Protein AF-A0A7X1KWW2-F1 (afdb_monomer_lite)

Sequence (67 aa):
MNDKTLGQPLTNDSESTATPITWDELVKIVQVGDIVRRSNRNSQITGKEFKEDAQGLFNIMLISREV

Secondary structure (DSSP, 8-state):
-----SS---------------HHHHHHH--TT-EEEETTEEEEEEEEEEEE-TTS-EEEEEEEEE-

Radius of gyration: 18.77 Å; chains: 1; bounding box: 29×43×55 Å

Structure (mmCIF, N/CA/C/O backbone):
data_AF-A0A7X1KWW2-F1
#
_entry.id   AF-A0A7X1KWW2-F1
#
loop_
_atom_site.group_PDB
_atom_site.id
_atom_site.type_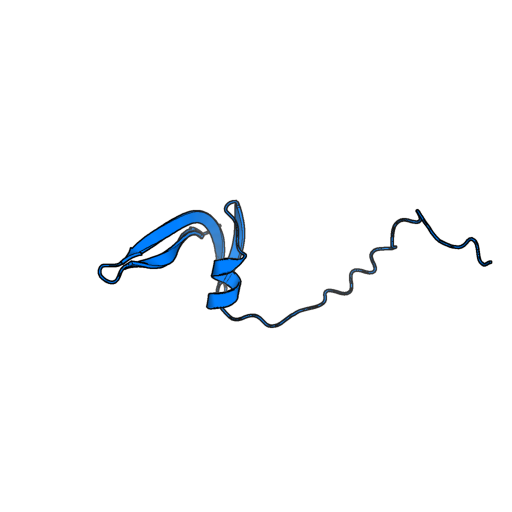symbol
_atom_site.label_atom_id
_atom_site.label_alt_id
_atom_site.label_comp_id
_atom_site.label_asym_id
_atom_site.label_entity_id
_atom_site.label_seq_id
_atom_site.pdbx_PDB_ins_code
_atom_site.Cartn_x
_atom_site.Cartn_y
_atom_site.Cartn_z
_atom_site.occupancy
_atom_site.B_iso_or_equiv
_atom_site.auth_seq_id
_atom_site.auth_comp_id
_atom_site.auth_asym_id
_atom_site.auth_atom_id
_atom_site.pdbx_PDB_model_num
ATOM 1 N N . MET A 1 1 ? 0.772 30.976 -36.905 1.00 35.91 1 MET A N 1
ATOM 2 C CA . MET A 1 1 ? 0.117 29.753 -36.400 1.00 35.91 1 MET A CA 1
ATOM 3 C C . MET A 1 1 ? 1.029 28.600 -36.774 1.00 35.91 1 MET A C 1
ATOM 5 O O . MET A 1 1 ? 1.278 28.427 -37.957 1.00 35.91 1 MET A O 1
ATOM 9 N N . ASN A 1 2 ? 1.654 27.947 -35.792 1.00 43.59 2 ASN A N 1
ATOM 10 C CA . ASN A 1 2 ? 2.538 26.803 -36.028 1.00 43.59 2 ASN A CA 1
ATOM 11 C C . ASN A 1 2 ? 1.718 25.524 -35.828 1.00 43.59 2 ASN A C 1
ATOM 13 O O . ASN A 1 2 ? 1.474 25.129 -34.692 1.00 43.59 2 ASN A O 1
ATOM 17 N N . ASP A 1 3 ? 1.319 24.888 -36.929 1.00 49.88 3 ASP A N 1
ATOM 18 C CA . ASP A 1 3 ? 0.600 23.604 -36.974 1.00 49.88 3 ASP A CA 1
ATOM 19 C C . ASP A 1 3 ? 1.539 22.403 -36.751 1.00 49.88 3 ASP A C 1
ATOM 21 O O . ASP A 1 3 ? 1.597 21.444 -37.518 1.00 49.88 3 ASP A O 1
ATOM 25 N N . LYS A 1 4 ? 2.330 22.467 -35.684 1.00 53.56 4 LYS A N 1
ATOM 26 C CA . LYS A 1 4 ? 3.127 21.360 -35.147 1.00 53.56 4 LYS A CA 1
ATOM 27 C C . LYS A 1 4 ? 2.788 21.370 -33.658 1.00 53.56 4 LYS A C 1
ATOM 29 O O . LYS A 1 4 ? 3.155 22.319 -32.986 1.00 53.56 4 LYS A O 1
ATOM 34 N N . THR A 1 5 ? 1.987 20.489 -33.076 1.00 53.97 5 THR A N 1
ATOM 35 C CA . THR A 1 5 ? 2.096 19.028 -33.068 1.00 53.97 5 THR A CA 1
ATOM 36 C C . THR A 1 5 ? 0.935 18.494 -32.211 1.00 53.97 5 THR A C 1
ATOM 38 O O . THR A 1 5 ? 1.114 18.186 -31.034 1.00 53.97 5 THR A O 1
ATOM 41 N N . LEU A 1 6 ? -0.285 18.424 -32.741 1.00 50.41 6 LEU A N 1
ATOM 42 C CA . LEU A 1 6 ? -1.371 17.698 -32.071 1.00 50.41 6 LEU A CA 1
ATOM 43 C C . LEU A 1 6 ? -1.492 16.332 -32.749 1.00 50.41 6 LEU A C 1
ATOM 45 O O . LEU A 1 6 ? -1.908 16.255 -33.900 1.00 50.41 6 LEU A O 1
ATOM 49 N N . GLY A 1 7 ? -1.069 15.267 -32.060 1.00 57.16 7 GLY A N 1
ATOM 50 C CA . GLY A 1 7 ? -1.234 13.885 -32.534 1.00 57.16 7 GLY A CA 1
ATOM 51 C C . GLY A 1 7 ? 0.039 13.131 -32.934 1.00 57.16 7 GLY A C 1
ATOM 52 O O . GLY A 1 7 ? -0.067 12.015 -33.433 1.00 57.16 7 GLY A O 1
ATOM 53 N N . GLN A 1 8 ? 1.236 13.675 -32.703 1.00 58.56 8 GLN A N 1
ATOM 54 C CA . GLN A 1 8 ? 2.439 12.836 -32.718 1.00 58.56 8 GLN A CA 1
ATOM 55 C C . GLN A 1 8 ? 2.497 12.052 -31.398 1.00 58.56 8 GLN A C 1
ATOM 57 O O . GLN A 1 8 ? 2.306 12.669 -30.346 1.00 58.56 8 GLN A O 1
ATOM 62 N N . PRO A 1 9 ? 2.737 10.724 -31.412 1.00 54.84 9 PRO A N 1
ATOM 63 C CA . PRO A 1 9 ? 3.098 10.013 -30.197 1.00 54.84 9 PRO A CA 1
ATOM 64 C C . PRO A 1 9 ? 4.286 10.751 -29.601 1.00 54.84 9 PRO A C 1
ATOM 66 O O . PRO A 1 9 ? 5.273 10.978 -30.303 1.00 54.84 9 PRO A O 1
ATOM 69 N N . LEU A 1 10 ? 4.178 11.163 -28.340 1.00 60.53 10 LEU A N 1
ATOM 70 C CA . LEU A 1 10 ? 5.350 11.595 -27.597 1.00 60.53 10 LEU A CA 1
ATOM 71 C C . LEU A 1 10 ? 6.351 10.445 -27.735 1.00 60.53 10 LEU A C 1
ATOM 73 O O . LEU A 1 10 ? 6.046 9.321 -27.328 1.00 60.53 10 LEU A O 1
ATOM 77 N N . THR A 1 11 ? 7.483 10.679 -28.405 1.00 55.38 11 THR A N 1
ATOM 78 C CA . THR A 1 11 ? 8.629 9.778 -28.312 1.00 55.38 11 THR A CA 1
ATOM 79 C C . THR A 1 11 ? 8.935 9.734 -26.834 1.00 55.38 11 THR A C 1
ATOM 81 O O . THR A 1 11 ? 9.373 10.726 -26.260 1.00 55.38 11 THR A O 1
ATOM 84 N N . ASN A 1 12 ? 8.512 8.642 -26.206 1.00 55.50 12 ASN A N 1
ATOM 85 C CA . ASN A 1 12 ? 8.562 8.450 -24.773 1.00 55.50 12 ASN A CA 1
ATOM 86 C C . ASN A 1 12 ? 10.033 8.185 -24.449 1.00 55.50 12 ASN A C 1
ATOM 88 O O . ASN A 1 12 ? 10.439 7.038 -24.251 1.00 55.50 12 ASN A O 1
ATOM 92 N N . ASP A 1 13 ? 10.848 9.240 -24.514 1.00 54.44 13 ASP A N 1
ATOM 93 C CA . ASP A 1 13 ? 12.186 9.248 -23.959 1.00 54.44 13 ASP A CA 1
ATOM 94 C C . ASP A 1 13 ? 11.988 8.828 -22.510 1.00 54.44 13 ASP A C 1
ATOM 96 O O . ASP A 1 13 ? 11.366 9.527 -21.710 1.00 54.44 13 ASP A O 1
ATOM 100 N N . SER A 1 14 ? 12.372 7.583 -22.232 1.00 57.88 14 SER A N 1
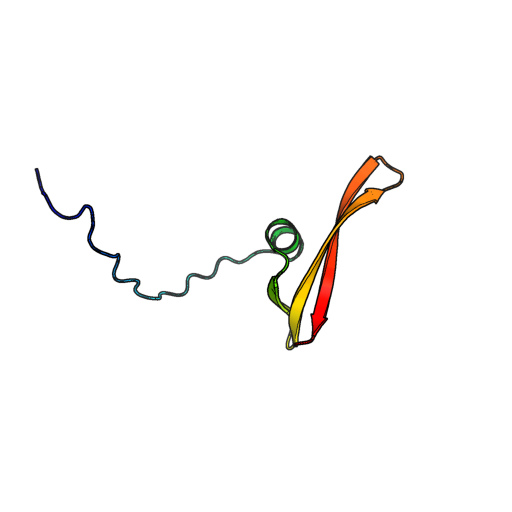ATOM 101 C CA . SER A 1 14 ? 12.138 6.900 -20.964 1.00 57.88 14 SER A CA 1
ATOM 102 C C . SER A 1 14 ? 13.110 7.433 -19.921 1.00 57.88 14 SER A C 1
ATOM 104 O O . SER A 1 14 ? 13.874 6.689 -19.308 1.00 57.88 14 SER A O 1
ATOM 106 N N . GLU A 1 15 ? 13.105 8.748 -19.735 1.00 65.12 15 GLU A N 1
ATOM 107 C CA . GLU A 1 15 ? 13.677 9.376 -18.568 1.00 65.12 15 GLU A CA 1
ATOM 108 C C . GLU A 1 15 ? 12.807 8.952 -17.391 1.00 65.12 15 GLU A C 1
ATOM 110 O O . GLU A 1 15 ? 11.717 9.469 -17.142 1.00 65.12 15 GLU A O 1
ATOM 115 N N . SER A 1 16 ? 13.273 7.914 -16.699 1.00 67.88 16 SER A N 1
ATOM 116 C CA . SER A 1 16 ? 12.698 7.487 -15.435 1.00 67.88 16 SER A CA 1
ATOM 117 C C . SER A 1 16 ? 12.811 8.649 -14.455 1.00 67.88 16 SER A C 1
ATOM 119 O O . SER A 1 16 ? 13.858 8.873 -13.850 1.00 67.88 16 SER A O 1
ATOM 121 N N . THR A 1 17 ? 11.724 9.388 -14.286 1.00 72.19 17 THR A N 1
ATOM 122 C CA . THR A 1 17 ? 11.610 10.396 -13.241 1.00 72.19 17 THR A CA 1
ATOM 123 C C . THR A 1 17 ? 11.217 9.701 -11.943 1.00 72.19 17 THR A C 1
ATOM 125 O O . THR A 1 17 ? 10.286 8.899 -11.896 1.00 72.19 17 THR A O 1
ATOM 128 N N . ALA A 1 18 ? 11.974 9.959 -10.879 1.00 80.88 18 ALA A N 1
ATOM 129 C CA . ALA A 1 18 ? 11.706 9.410 -9.558 1.00 80.88 18 ALA A CA 1
ATOM 130 C C . ALA A 1 18 ? 11.188 10.526 -8.652 1.00 80.88 18 ALA A C 1
ATOM 132 O O . ALA A 1 18 ? 11.889 11.506 -8.399 1.00 80.88 18 ALA A O 1
ATOM 133 N N . THR A 1 19 ? 9.970 10.371 -8.143 1.00 86.69 19 THR A N 1
ATOM 134 C CA . THR A 1 19 ? 9.436 11.234 -7.089 1.00 86.69 19 THR A CA 1
ATOM 135 C C . THR A 1 19 ? 9.555 10.497 -5.759 1.00 86.69 19 THR A C 1
ATOM 137 O O . THR A 1 19 ? 8.999 9.403 -5.631 1.00 86.69 19 THR A O 1
ATOM 140 N N . PRO A 1 20 ? 10.282 11.040 -4.768 1.00 89.19 20 PRO A N 1
ATOM 141 C CA . PRO A 1 20 ? 10.332 10.423 -3.453 1.00 89.19 20 PRO A CA 1
ATOM 142 C C . PRO A 1 20 ? 8.946 10.505 -2.806 1.00 89.19 20 PRO A C 1
ATOM 144 O O . PRO A 1 20 ? 8.376 11.588 -2.705 1.00 89.19 20 PRO A O 1
ATOM 147 N N . ILE A 1 21 ? 8.420 9.363 -2.365 1.00 92.00 21 ILE A N 1
ATOM 148 C CA . ILE A 1 21 ? 7.179 9.272 -1.590 1.00 92.00 21 ILE A CA 1
ATOM 149 C C . ILE A 1 21 ? 7.405 8.415 -0.348 1.00 92.00 21 ILE A C 1
ATOM 151 O O . ILE A 1 21 ? 8.228 7.496 -0.336 1.00 92.00 21 ILE A O 1
ATOM 155 N N . THR A 1 22 ? 6.666 8.718 0.708 1.00 92.00 22 THR A N 1
ATOM 156 C CA . THR A 1 22 ? 6.637 7.937 1.943 1.00 92.00 22 THR A CA 1
ATOM 157 C C . THR A 1 22 ? 5.792 6.673 1.782 1.00 92.00 22 THR A C 1
ATOM 159 O O . THR A 1 22 ? 4.995 6.530 0.851 1.00 92.00 22 THR A O 1
ATOM 162 N N . TRP A 1 23 ? 5.933 5.739 2.726 1.00 87.44 23 TRP A N 1
ATOM 163 C CA . TRP A 1 23 ? 5.076 4.554 2.771 1.00 87.44 23 TRP A CA 1
ATOM 164 C C . TRP A 1 23 ? 3.593 4.923 2.929 1.00 87.44 23 TRP A C 1
ATOM 166 O O . TRP A 1 23 ? 2.746 4.342 2.257 1.00 87.44 23 TRP A O 1
ATOM 176 N N . ASP A 1 24 ? 3.278 5.923 3.753 1.00 91.25 24 ASP A N 1
ATOM 177 C CA . ASP A 1 24 ? 1.896 6.353 3.996 1.00 91.25 24 ASP A CA 1
ATOM 178 C C . ASP A 1 24 ? 1.247 6.957 2.746 1.00 91.25 24 ASP A C 1
ATOM 180 O O . ASP A 1 24 ? 0.047 6.795 2.518 1.00 91.25 24 ASP A O 1
ATOM 184 N N . GLU A 1 25 ? 2.030 7.635 1.908 1.00 93.44 25 GLU A N 1
ATOM 185 C CA . GLU A 1 25 ? 1.580 8.106 0.597 1.00 93.44 25 GLU A CA 1
ATOM 186 C C . GLU A 1 25 ? 1.397 6.941 -0.377 1.00 93.44 25 GLU A C 1
ATOM 188 O O . GLU A 1 25 ? 0.361 6.859 -1.041 1.00 93.44 25 GLU A O 1
ATOM 193 N N . LEU A 1 26 ? 2.342 5.995 -0.407 1.00 91.44 26 LEU A N 1
ATOM 194 C CA . LEU A 1 26 ? 2.257 4.803 -1.252 1.00 91.44 26 LEU A CA 1
ATOM 195 C C . LEU A 1 26 ? 0.988 3.986 -0.957 1.00 91.44 26 LEU A C 1
ATOM 197 O O . LEU A 1 26 ? 0.283 3.583 -1.882 1.00 91.44 26 LEU A O 1
ATOM 201 N N . VAL A 1 27 ? 0.659 3.774 0.320 1.00 93.00 27 VAL A N 1
ATOM 202 C CA . VAL A 1 27 ? -0.525 3.002 0.742 1.00 93.00 27 VAL A CA 1
ATOM 203 C C . VAL A 1 27 ? -1.829 3.606 0.206 1.00 93.00 27 VAL A C 1
ATOM 205 O O . VAL A 1 27 ? -2.775 2.877 -0.118 1.00 93.00 27 VAL A O 1
ATOM 208 N N . LYS A 1 28 ? -1.889 4.933 0.059 1.00 93.44 28 LYS A N 1
ATOM 209 C CA . LYS A 1 28 ? -3.068 5.626 -0.476 1.00 93.44 28 LYS A CA 1
ATOM 210 C C . LYS A 1 28 ? -3.255 5.339 -1.966 1.00 93.44 28 LYS A C 1
ATOM 212 O O . LYS A 1 28 ? -4.383 5.075 -2.382 1.00 93.44 28 LYS A O 1
ATOM 217 N N . ILE A 1 29 ? -2.172 5.318 -2.743 1.00 93.19 29 ILE A N 1
ATOM 218 C CA . ILE A 1 29 ? -2.223 5.221 -4.212 1.00 93.19 29 ILE A CA 1
ATOM 219 C C . ILE A 1 29 ? -2.194 3.788 -4.756 1.00 93.19 29 ILE A C 1
ATOM 221 O O . ILE A 1 29 ? -2.796 3.535 -5.797 1.00 93.19 29 ILE A O 1
ATOM 225 N N . VAL A 1 30 ? -1.549 2.851 -4.056 1.00 94.62 30 VAL A N 1
ATOM 226 C CA . VAL A 1 30 ? -1.338 1.480 -4.545 1.00 94.62 30 VAL A CA 1
ATOM 227 C C . VAL A 1 30 ? -2.653 0.713 -4.719 1.00 94.62 30 VAL A C 1
ATOM 229 O O . VAL A 1 30 ? -3.591 0.873 -3.924 1.00 94.62 30 VAL A O 1
ATOM 232 N N . GLN A 1 31 ? -2.720 -0.118 -5.755 1.00 96.12 31 GLN A N 1
ATOM 233 C CA . GLN A 1 31 ? -3.885 -0.903 -6.154 1.00 96.12 31 GLN A CA 1
ATOM 234 C C . GLN A 1 31 ? -3.630 -2.409 -6.030 1.00 96.12 31 GLN A C 1
ATOM 236 O O . GLN A 1 31 ? -2.496 -2.879 -5.946 1.00 96.12 31 GLN A O 1
ATOM 241 N N . VAL A 1 32 ? -4.712 -3.190 -6.018 1.00 96.56 32 VAL A N 1
ATOM 242 C CA . VAL A 1 32 ? -4.618 -4.654 -6.094 1.00 96.56 32 VAL A CA 1
ATOM 243 C C . VAL A 1 32 ? -4.041 -5.048 -7.455 1.00 96.56 32 VAL A C 1
ATOM 245 O O . VAL A 1 32 ? -4.501 -4.572 -8.487 1.00 96.56 32 VAL A O 1
ATOM 248 N N . GLY A 1 33 ? -3.048 -5.934 -7.446 1.00 96.31 33 GLY A N 1
ATOM 249 C CA . GLY A 1 33 ? -2.301 -6.367 -8.625 1.00 96.31 33 GLY A CA 1
ATOM 250 C C . GLY A 1 33 ? -0.928 -5.709 -8.754 1.00 96.31 33 GLY A C 1
ATOM 251 O O . GLY A 1 33 ? -0.038 -6.338 -9.331 1.00 96.31 33 GLY A O 1
ATOM 252 N N . ASP A 1 34 ? -0.732 -4.525 -8.162 1.00 96.25 34 ASP A N 1
ATOM 253 C CA . ASP A 1 34 ? 0.547 -3.814 -8.191 1.00 96.25 34 ASP A CA 1
ATOM 254 C C . ASP A 1 34 ? 1.649 -4.628 -7.507 1.00 96.25 34 ASP A C 1
ATOM 256 O O . ASP A 1 34 ? 1.434 -5.268 -6.471 1.00 96.25 34 ASP A O 1
ATOM 260 N N . ILE A 1 35 ? 2.853 -4.574 -8.075 1.00 95.38 35 ILE A N 1
ATOM 261 C CA . ILE A 1 35 ? 4.057 -5.149 -7.476 1.00 95.38 35 ILE A CA 1
ATOM 262 C C . ILE A 1 35 ? 4.837 -4.016 -6.822 1.00 95.38 35 ILE A C 1
ATOM 264 O O . ILE A 1 35 ? 5.332 -3.114 -7.495 1.00 95.38 35 ILE A O 1
ATOM 268 N N . VAL A 1 36 ? 4.978 -4.088 -5.503 1.00 93.44 36 VAL A N 1
ATOM 269 C CA . VAL A 1 36 ? 5.806 -3.165 -4.729 1.00 93.44 36 VAL A CA 1
ATOM 270 C C . VAL A 1 36 ? 7.084 -3.866 -4.295 1.00 93.44 36 VAL A C 1
ATOM 272 O O . VAL A 1 36 ? 7.066 -5.011 -3.840 1.00 93.44 36 VAL A O 1
ATOM 275 N N . ARG A 1 37 ? 8.216 -3.172 -4.410 1.00 90.62 37 ARG A N 1
ATOM 276 C CA . ARG A 1 37 ? 9.481 -3.649 -3.854 1.00 90.62 37 ARG A CA 1
ATOM 277 C C . ARG A 1 37 ? 9.643 -3.087 -2.451 1.00 90.62 37 ARG A C 1
ATOM 279 O O . ARG A 1 37 ? 9.820 -1.883 -2.281 1.00 90.62 37 ARG A O 1
ATOM 286 N N . ARG A 1 38 ? 9.609 -3.955 -1.440 1.00 82.94 38 ARG A N 1
ATOM 287 C CA . ARG A 1 38 ? 9.881 -3.575 -0.049 1.00 82.94 38 ARG A CA 1
ATOM 288 C C . ARG A 1 38 ? 11.233 -4.145 0.348 1.00 82.94 38 ARG A C 1
ATOM 290 O O . ARG A 1 38 ? 11.422 -5.361 0.394 1.00 82.94 38 ARG A O 1
ATOM 297 N N . SER A 1 39 ? 12.196 -3.258 0.582 1.00 83.56 39 SER A N 1
ATOM 298 C CA . SER A 1 39 ? 13.602 -3.631 0.773 1.00 83.56 39 SER A CA 1
ATOM 299 C C . SER A 1 39 ? 14.139 -4.421 -0.438 1.00 83.56 39 SER A C 1
ATOM 301 O O . SER A 1 39 ? 14.379 -3.842 -1.497 1.00 83.56 39 SER A O 1
ATOM 303 N N . ASN A 1 40 ? 14.284 -5.744 -0.314 1.00 88.00 40 ASN A N 1
ATOM 304 C CA . ASN A 1 40 ? 14.820 -6.629 -1.355 1.00 88.00 40 ASN A CA 1
ATOM 305 C C . ASN A 1 40 ? 13.843 -7.720 -1.797 1.00 88.00 40 ASN A C 1
ATOM 307 O O . ASN A 1 40 ? 14.257 -8.676 -2.444 1.00 88.00 40 ASN A O 1
ATOM 311 N N . ARG A 1 41 ? 12.563 -7.589 -1.446 1.00 91.75 41 ARG A N 1
ATOM 312 C CA . ARG A 1 41 ? 11.528 -8.538 -1.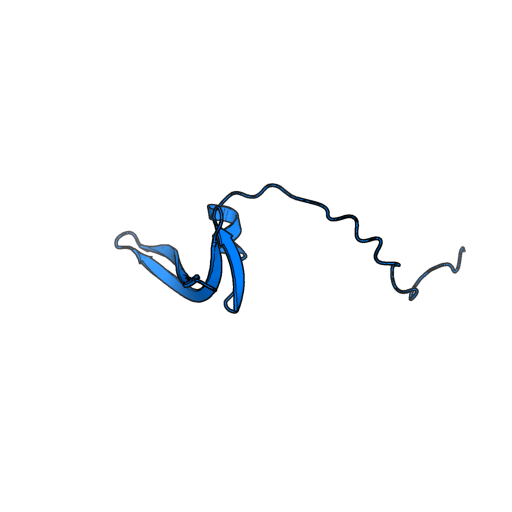848 1.00 91.75 41 ARG A CA 1
ATOM 313 C C . ARG A 1 41 ? 10.486 -7.832 -2.689 1.00 91.75 41 ARG A C 1
ATOM 315 O O . ARG A 1 41 ? 10.094 -6.704 -2.379 1.00 91.75 41 ARG A O 1
ATOM 322 N N . ASN A 1 42 ? 10.054 -8.510 -3.740 1.00 95.19 42 ASN A N 1
ATOM 323 C CA . ASN A 1 42 ? 8.888 -8.096 -4.489 1.00 95.19 42 ASN A CA 1
ATOM 324 C C . ASN A 1 42 ? 7.663 -8.668 -3.787 1.00 95.19 42 ASN A C 1
ATOM 326 O O . ASN A 1 42 ? 7.659 -9.796 -3.295 1.00 95.19 42 ASN A O 1
ATOM 330 N N . SER A 1 43 ? 6.626 -7.857 -3.671 1.00 95.50 43 SER A N 1
ATOM 331 C CA . SER A 1 43 ? 5.358 -8.297 -3.118 1.00 95.50 43 SER A CA 1
ATOM 332 C C . SER A 1 43 ? 4.242 -7.775 -3.994 1.00 95.50 43 SER A C 1
ATOM 334 O O . SER A 1 43 ? 4.183 -6.584 -4.292 1.00 95.50 43 SER A O 1
ATOM 336 N N . GLN A 1 44 ? 3.363 -8.674 -4.414 1.00 96.56 44 GLN A N 1
ATOM 337 C CA . GLN A 1 44 ? 2.152 -8.303 -5.119 1.00 96.56 44 GLN A CA 1
ATOM 338 C C . GLN A 1 44 ? 1.078 -7.947 -4.094 1.00 96.56 44 GLN A C 1
ATOM 340 O O . GLN A 1 44 ? 0.819 -8.729 -3.174 1.00 96.56 44 GLN A O 1
ATOM 345 N N . ILE A 1 45 ? 0.435 -6.794 -4.259 1.00 97.38 45 ILE A N 1
ATOM 346 C CA . ILE A 1 45 ? -0.736 -6.429 -3.464 1.00 97.38 45 ILE A CA 1
ATOM 347 C C . ILE A 1 45 ? -1.913 -7.294 -3.916 1.00 97.38 45 ILE A C 1
ATOM 349 O O . ILE A 1 45 ? -2.317 -7.263 -5.075 1.00 97.38 45 ILE A O 1
ATOM 353 N N . THR A 1 46 ? -2.460 -8.087 -3.003 1.00 97.62 46 THR A N 1
ATOM 354 C CA . THR A 1 46 ? -3.567 -9.019 -3.262 1.00 97.62 46 THR A CA 1
ATOM 355 C C . THR A 1 46 ? -4.889 -8.549 -2.673 1.00 97.62 46 THR A C 1
ATOM 357 O O . THR A 1 46 ? -5.936 -9.068 -3.050 1.00 97.62 46 THR A O 1
ATOM 360 N N . GLY A 1 47 ? -4.863 -7.558 -1.781 1.00 96.88 47 GLY A N 1
ATOM 361 C CA . GLY A 1 47 ? -6.063 -6.984 -1.187 1.00 96.88 47 GLY A CA 1
ATOM 362 C C . GLY A 1 47 ? -5.826 -5.586 -0.627 1.00 96.88 47 GLY A C 1
ATOM 363 O O . GLY A 1 47 ? -4.708 -5.235 -0.244 1.00 96.88 47 GLY A O 1
ATOM 364 N N . LYS A 1 48 ? -6.900 -4.798 -0.580 1.00 96.00 48 LYS A N 1
ATOM 365 C CA . LYS A 1 48 ? -6.949 -3.462 0.019 1.00 96.00 48 LYS A CA 1
ATOM 366 C C . LYS A 1 48 ? -8.276 -3.318 0.756 1.00 96.00 48 LYS A C 1
ATOM 368 O O . LYS A 1 48 ? -9.333 -3.436 0.145 1.00 96.00 48 LYS A O 1
ATOM 373 N N . GLU A 1 49 ? -8.208 -3.091 2.059 1.00 95.88 49 GLU A N 1
ATOM 374 C CA . GLU A 1 49 ? -9.364 -2.970 2.947 1.00 95.88 49 GLU A CA 1
ATOM 375 C C . GLU A 1 49 ? -9.354 -1.601 3.634 1.00 95.88 49 GLU A C 1
ATOM 377 O O . GLU A 1 49 ? -8.291 -1.068 3.952 1.00 95.88 49 GLU A O 1
ATOM 382 N N . PHE A 1 50 ? -10.539 -1.054 3.901 1.00 94.69 50 PHE A N 1
ATOM 383 C CA . PHE A 1 50 ? -10.721 0.144 4.719 1.00 94.69 50 PHE A CA 1
ATOM 384 C C . PHE A 1 50 ? -11.374 -0.281 6.032 1.00 94.69 50 PHE A C 1
ATOM 386 O O . PHE A 1 50 ? -12.497 -0.783 6.024 1.00 94.69 50 PHE A O 1
ATOM 393 N N . LYS A 1 51 ? -10.657 -0.135 7.148 1.00 94.81 51 LYS A N 1
ATOM 394 C CA . LYS A 1 51 ? -11.122 -0.538 8.480 1.00 94.81 51 LYS A CA 1
ATOM 395 C C . LYS A 1 51 ? -11.354 0.682 9.344 1.00 94.81 51 LYS A C 1
ATOM 397 O O . LYS A 1 51 ? -10.419 1.437 9.593 1.00 94.81 51 LYS A O 1
ATOM 402 N N . GLU A 1 52 ? -12.585 0.846 9.796 1.00 96.44 52 GLU A N 1
ATOM 403 C CA . GLU A 1 52 ? -12.926 1.820 10.825 1.00 96.44 52 GLU A CA 1
ATOM 404 C C . GLU A 1 52 ? -12.422 1.318 12.185 1.00 96.44 52 GLU A C 1
ATOM 406 O O . GLU A 1 52 ? -12.583 0.140 12.518 1.00 96.44 52 GLU A O 1
ATOM 411 N N . ASP A 1 53 ? -11.758 2.182 12.946 1.00 93.19 53 ASP A N 1
ATOM 412 C CA . ASP A 1 53 ? -11.349 1.889 14.316 1.00 93.19 53 ASP A CA 1
ATOM 413 C C . ASP A 1 53 ? -12.422 2.291 15.342 1.00 93.19 53 ASP A C 1
ATOM 415 O O . ASP A 1 53 ? -13.483 2.818 15.015 1.00 93.19 53 ASP A O 1
ATOM 419 N N . ALA A 1 54 ? -12.146 2.040 16.624 1.00 94.19 54 ALA A N 1
ATOM 420 C CA . ALA A 1 54 ? -13.074 2.346 17.714 1.00 94.19 54 ALA A CA 1
ATOM 421 C C . ALA A 1 54 ? -13.350 3.854 17.904 1.00 94.19 54 ALA A C 1
ATOM 423 O O . ALA A 1 54 ? -14.237 4.214 18.676 1.00 94.19 54 ALA A O 1
ATOM 424 N N . GLN A 1 55 ? -12.584 4.728 17.246 1.00 95.44 55 GLN A N 1
ATOM 4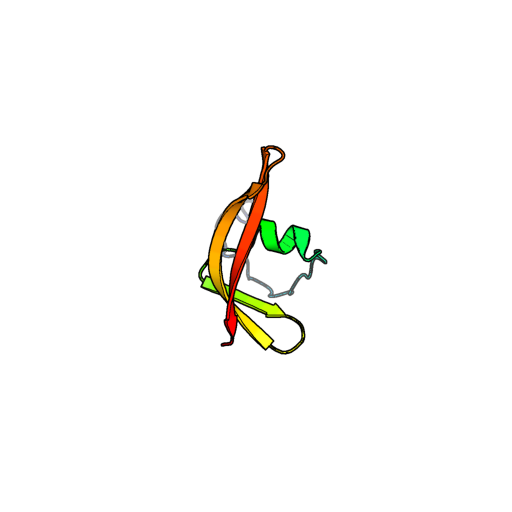25 C CA . GLN A 1 55 ? -12.719 6.185 17.297 1.00 95.44 55 GLN A CA 1
ATOM 426 C C . GLN A 1 55 ? -13.433 6.741 16.053 1.00 95.44 55 GLN A C 1
ATOM 428 O O . GLN A 1 55 ? -13.628 7.953 15.959 1.00 95.44 55 GLN A O 1
ATOM 433 N N . GLY A 1 56 ? -13.842 5.875 15.119 1.00 94.44 56 GLY A N 1
ATOM 434 C CA . GLY A 1 56 ? -14.500 6.258 13.872 1.00 94.44 56 GLY A CA 1
ATOM 435 C C . GLY A 1 56 ? -13.536 6.696 12.765 1.00 94.44 56 GLY A C 1
ATOM 436 O O . GLY A 1 56 ? -13.961 7.315 11.788 1.00 94.44 56 GLY A O 1
ATOM 437 N N . LEU A 1 57 ? -12.231 6.428 12.903 1.00 95.06 57 LEU A N 1
ATOM 438 C CA . LEU A 1 57 ? -11.242 6.741 11.871 1.00 95.06 57 LEU A CA 1
ATOM 439 C C . LEU A 1 57 ? -11.032 5.545 10.941 1.00 95.06 57 LEU A C 1
ATOM 441 O O . LEU A 1 57 ? -10.909 4.402 11.379 1.00 95.06 57 LEU A O 1
ATOM 445 N N . PHE A 1 58 ? -10.939 5.812 9.638 1.00 93.50 58 PHE A N 1
ATOM 446 C CA . PHE A 1 58 ? -10.668 4.785 8.635 1.00 93.50 58 PHE A CA 1
ATOM 447 C C . PHE A 1 58 ? -9.169 4.598 8.406 1.00 93.50 58 PHE A C 1
ATOM 449 O O . PHE A 1 58 ? -8.446 5.536 8.071 1.00 93.50 58 PHE A O 1
ATOM 456 N N . ASN A 1 59 ? -8.728 3.348 8.493 1.00 93.50 59 ASN A N 1
ATOM 457 C CA . ASN A 1 59 ? -7.371 2.902 8.221 1.00 93.50 59 ASN A CA 1
ATOM 458 C C . ASN A 1 59 ? -7.338 2.069 6.935 1.00 93.50 59 ASN A C 1
ATOM 460 O O . ASN A 1 59 ? -8.207 1.226 6.709 1.00 93.50 59 ASN A O 1
ATOM 464 N N . ILE A 1 60 ? -6.317 2.273 6.100 1.00 94.88 60 ILE A N 1
ATOM 465 C CA . ILE A 1 60 ? -6.101 1.467 4.892 1.00 94.88 60 ILE A CA 1
ATOM 466 C C . ILE A 1 60 ? -5.203 0.284 5.253 1.00 94.88 60 ILE A C 1
ATOM 468 O O . ILE A 1 60 ? -4.054 0.468 5.653 1.00 94.88 60 ILE A O 1
ATOM 472 N N . MET A 1 61 ? -5.708 -0.932 5.073 1.00 94.31 61 MET A N 1
ATOM 473 C CA . MET A 1 61 ? -4.958 -2.168 5.266 1.00 94.31 61 MET A CA 1
ATOM 474 C C . MET A 1 61 ? -4.657 -2.810 3.912 1.00 94.31 61 MET A C 1
ATOM 476 O O . MET A 1 61 ? -5.563 -3.096 3.132 1.00 94.31 61 MET A O 1
ATOM 480 N N . LEU A 1 62 ? -3.375 -3.0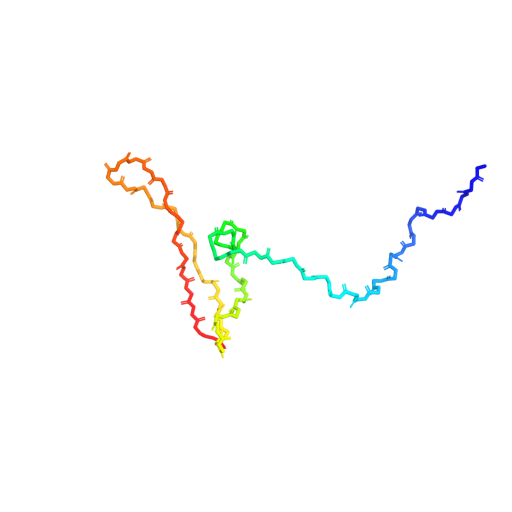54 3.641 1.00 94.56 62 LEU A N 1
ATOM 481 C CA . LEU A 1 62 ? -2.928 -3.769 2.448 1.00 94.56 62 LEU A CA 1
ATOM 482 C C . LEU A 1 62 ? -2.611 -5.220 2.790 1.00 94.56 62 LEU A C 1
ATOM 484 O O . LEU A 1 62 ? -1.938 -5.506 3.781 1.00 94.56 62 LEU A O 1
ATOM 488 N N . ILE A 1 63 ? -3.051 -6.125 1.927 1.00 95.50 63 ILE A N 1
ATOM 489 C CA . ILE A 1 63 ? -2.712 -7.544 1.963 1.00 9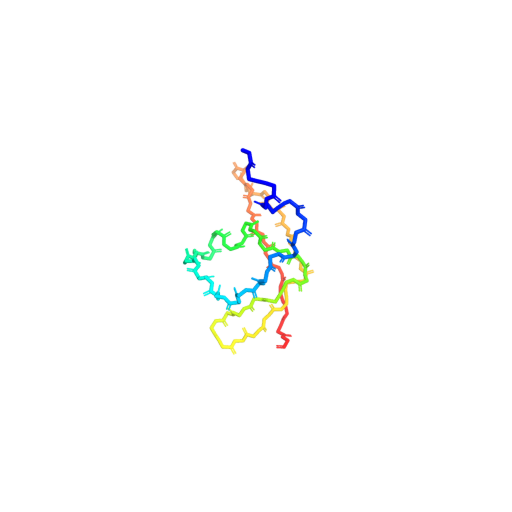5.50 63 ILE A CA 1
ATOM 490 C C . ILE A 1 63 ? -1.769 -7.793 0.790 1.00 95.50 63 ILE A C 1
ATOM 492 O O . ILE A 1 63 ? -2.027 -7.339 -0.325 1.00 95.50 63 ILE A O 1
ATOM 496 N N . SER A 1 64 ? -0.657 -8.479 1.038 1.00 95.31 64 SER A N 1
ATOM 497 C CA . SER A 1 64 ? 0.341 -8.756 0.007 1.00 95.31 64 SER A CA 1
ATOM 498 C C . SER A 1 64 ? 0.896 -10.167 0.128 1.00 95.31 64 SER A C 1
ATOM 500 O O . SER A 1 64 ? 0.853 -10.771 1.201 1.00 95.31 64 SER A O 1
ATOM 502 N N . ARG A 1 65 ? 1.419 -10.681 -0.984 1.00 95.50 65 ARG A N 1
ATOM 503 C CA . ARG A 1 65 ? 2.166 -11.942 -1.044 1.00 95.50 65 ARG A CA 1
ATOM 504 C C . ARG A 1 65 ? 3.503 -11.721 -1.740 1.00 95.50 65 ARG A C 1
ATOM 506 O O . ARG A 1 65 ? 3.577 -10.917 -2.667 1.00 95.50 65 ARG A O 1
ATOM 513 N N . GLU A 1 66 ? 4.532 -12.438 -1.308 1.00 94.81 66 GLU A N 1
ATOM 514 C CA . GLU A 1 66 ? 5.839 -12.447 -1.973 1.00 94.81 66 GLU A CA 1
ATOM 515 C C . GLU A 1 66 ? 5.728 -13.081 -3.369 1.00 94.81 66 GLU A C 1
ATOM 517 O O . GLU A 1 66 ? 4.963 -14.036 -3.547 1.00 94.81 66 GLU A O 1
ATOM 522 N N . VAL A 1 67 ? 6.445 -12.517 -4.347 1.00 91.06 67 VAL A N 1
ATOM 523 C CA . VAL A 1 67 ? 6.484 -12.969 -5.751 1.00 91.06 67 VAL A CA 1
ATOM 524 C C . VAL A 1 67 ? 7.895 -12.951 -6.317 1.00 91.06 67 VAL A C 1
ATOM 526 O O . VAL A 1 67 ? 8.697 -12.090 -5.882 1.00 91.06 67 VAL A O 1
#

Foldseek 3Di:
DDPPDDDDPPPCPVPPDDDDDDPVVCLVPDDQQDWDDDPHWTKGFHDWDWDQDPVRDTDIDTDIDTD

pLDDT: mean 83.71, std 17.15, range [35.91, 97.62]

Organism: NCBI:txid2762577